Protein AF-A0A6G4ZMC0-F1 (afdb_monomer_lite)

Foldseek 3Di:
DVVVVVVVVVVVCVVVPPDPPPPPPCPVPVDDPPDDDPVPDPCPPDDDDDDPVVVVVD

Sequence (58 aa):
MFKRTKLILIATILLSGCSTTNNESNNETKSVPEEMEASKYVGQGFQPPAEKDAIEFS

Structure (mmCIF, N/CA/C/O backbone):
data_AF-A0A6G4ZMC0-F1
#
_entry.id   AF-A0A6G4ZMC0-F1
#
loop_
_atom_site.group_PDB
_atom_site.id
_atom_site.type_symbol
_atom_site.label_atom_id
_atom_site.label_alt_id
_atom_site.label_comp_id
_atom_site.label_asym_id
_atom_site.label_entity_id
_atom_site.label_seq_id
_atom_site.pdbx_PDB_ins_code
_atom_site.Cartn_x
_atom_site.Cartn_y
_atom_site.Cartn_z
_atom_site.occupancy
_atom_site.B_iso_or_equiv
_atom_site.auth_seq_id
_atom_site.auth_comp_id
_atom_site.auth_asym_id
_atom_site.auth_atom_id
_atom_site.pdbx_PDB_model_num
ATOM 1 N N . MET A 1 1 ? 12.301 5.817 63.172 1.00 58.09 1 MET A N 1
ATOM 2 C CA . MET A 1 1 ? 12.255 4.563 62.381 1.00 58.09 1 MET A CA 1
ATOM 3 C C . MET A 1 1 ? 11.169 4.545 61.293 1.00 58.09 1 MET A C 1
ATOM 5 O O . MET A 1 1 ? 11.422 4.009 60.228 1.00 58.09 1 MET A O 1
ATOM 9 N N . PHE A 1 2 ? 10.015 5.202 61.487 1.00 57.47 2 PHE A N 1
ATOM 10 C CA . PHE A 1 2 ? 8.877 5.203 60.543 1.00 57.47 2 PHE A CA 1
ATOM 11 C C . PHE A 1 2 ? 9.121 5.784 59.137 1.00 57.47 2 PHE A C 1
ATOM 13 O O . PHE A 1 2 ? 8.436 5.400 58.192 1.00 57.47 2 PHE A O 1
ATOM 20 N N . LYS A 1 3 ? 10.080 6.707 58.967 1.00 59.97 3 LYS A N 1
ATOM 21 C CA . LYS A 1 3 ? 10.350 7.333 57.658 1.00 59.97 3 LYS A CA 1
ATOM 22 C C . LYS A 1 3 ? 10.895 6.332 56.630 1.00 59.97 3 LYS A C 1
ATOM 24 O O . LYS A 1 3 ? 10.553 6.430 55.461 1.00 59.97 3 LYS A O 1
ATOM 29 N N . ARG A 1 4 ? 11.694 5.348 57.066 1.00 63.47 4 ARG A N 1
ATOM 30 C CA . ARG A 1 4 ? 12.289 4.339 56.171 1.00 63.47 4 ARG A CA 1
ATOM 31 C C . ARG A 1 4 ? 11.272 3.288 55.729 1.00 63.47 4 ARG A C 1
ATOM 33 O O . ARG A 1 4 ? 11.259 2.916 54.565 1.00 63.47 4 ARG A O 1
ATOM 40 N N . THR A 1 5 ? 10.362 2.892 56.617 1.00 70.81 5 THR A N 1
ATOM 41 C CA . THR A 1 5 ? 9.304 1.917 56.309 1.00 70.81 5 THR A CA 1
ATOM 42 C C . THR A 1 5 ? 8.337 2.425 55.235 1.00 70.81 5 THR A C 1
ATOM 44 O O . THR A 1 5 ? 7.951 1.662 54.356 1.00 70.81 5 THR A O 1
ATOM 47 N N . LYS A 1 6 ? 7.999 3.725 55.243 1.00 70.56 6 LYS A N 1
ATOM 48 C CA . LYS A 1 6 ? 7.155 4.336 54.198 1.00 70.56 6 LYS A CA 1
ATOM 49 C C . LYS A 1 6 ? 7.818 4.321 52.819 1.00 70.56 6 LYS A C 1
ATOM 51 O O . LYS A 1 6 ? 7.141 4.082 51.827 1.00 70.56 6 LYS A O 1
ATOM 56 N N . LEU A 1 7 ? 9.132 4.545 52.765 1.00 76.94 7 LEU A N 1
ATOM 57 C CA . LEU A 1 7 ? 9.892 4.508 51.512 1.00 76.94 7 LEU A CA 1
ATOM 58 C C . LEU A 1 7 ? 9.959 3.091 50.934 1.00 76.94 7 LEU A C 1
ATOM 60 O O . LEU A 1 7 ? 9.792 2.922 49.732 1.00 76.94 7 LEU A O 1
ATOM 64 N N . ILE A 1 8 ? 10.137 2.082 51.791 1.00 79.00 8 ILE A N 1
ATOM 65 C CA . ILE A 1 8 ? 10.159 0.672 51.377 1.00 79.00 8 ILE A CA 1
ATOM 66 C C . ILE A 1 8 ? 8.803 0.263 50.785 1.00 79.00 8 ILE A C 1
ATOM 68 O O . ILE A 1 8 ? 8.771 -0.356 49.731 1.00 79.00 8 ILE A O 1
ATOM 72 N N . LEU A 1 9 ? 7.687 0.671 51.399 1.00 78.06 9 LEU A N 1
ATOM 73 C CA . LEU A 1 9 ? 6.344 0.364 50.894 1.00 78.06 9 LEU A CA 1
ATOM 74 C C . LEU A 1 9 ? 6.097 0.948 49.491 1.00 78.06 9 LEU A C 1
ATOM 76 O O . LEU A 1 9 ? 5.605 0.249 48.611 1.00 78.06 9 LEU A O 1
ATOM 80 N N . ILE A 1 10 ? 6.462 2.216 49.278 1.00 77.94 10 ILE A N 1
ATOM 81 C CA . ILE A 1 10 ? 6.302 2.893 47.982 1.00 77.94 10 ILE A CA 1
ATOM 82 C C . ILE A 1 10 ? 7.186 2.226 46.921 1.00 77.94 10 ILE A C 1
ATOM 84 O O . ILE A 1 10 ? 6.723 1.981 45.810 1.00 77.94 10 ILE A O 1
ATOM 88 N N . ALA A 1 11 ? 8.428 1.876 47.271 1.00 77.25 11 ALA A N 1
ATOM 89 C CA . ALA A 1 11 ? 9.338 1.176 46.370 1.00 77.25 11 ALA A CA 1
ATOM 90 C C . ALA A 1 11 ? 8.794 -0.200 45.957 1.00 77.25 11 ALA A C 1
ATOM 92 O O . ALA A 1 11 ? 8.830 -0.529 44.776 1.00 77.25 11 ALA A O 1
ATOM 93 N N . THR A 1 12 ? 8.233 -0.975 46.891 1.00 75.94 12 THR A N 1
ATOM 94 C CA . THR A 1 12 ? 7.642 -2.286 46.585 1.00 75.94 12 THR A CA 1
ATOM 95 C C . THR A 1 12 ? 6.439 -2.169 45.650 1.00 75.94 12 THR A C 1
ATOM 97 O O . THR A 1 12 ? 6.342 -2.946 44.707 1.00 75.94 12 THR A O 1
ATOM 100 N N . ILE A 1 13 ? 5.560 -1.180 45.859 1.00 74.44 13 ILE A N 1
ATOM 101 C CA . ILE A 1 13 ? 4.384 -0.948 45.001 1.00 74.44 13 ILE A CA 1
ATOM 102 C C . ILE A 1 13 ? 4.810 -0.559 43.579 1.00 74.44 13 ILE A C 1
ATOM 104 O O . ILE A 1 13 ? 4.262 -1.091 42.615 1.00 74.44 13 ILE A O 1
ATOM 108 N N . LEU A 1 14 ? 5.812 0.319 43.448 1.00 71.81 14 LEU A N 1
ATOM 109 C CA . LEU A 1 14 ? 6.371 0.706 42.149 1.00 71.81 14 LEU A CA 1
ATOM 110 C C . LEU A 1 14 ? 7.037 -0.479 41.433 1.00 71.81 14 LEU A C 1
ATOM 112 O O . LEU A 1 14 ? 6.904 -0.605 40.220 1.00 71.81 14 LEU A O 1
ATOM 116 N N . LEU A 1 15 ? 7.710 -1.370 42.169 1.00 66.75 15 LEU A N 1
ATOM 117 C CA . LEU A 1 15 ? 8.366 -2.549 41.596 1.00 66.75 15 LEU A CA 1
ATOM 118 C C . LEU A 1 15 ? 7.366 -3.638 41.167 1.00 66.75 15 LEU A C 1
ATOM 120 O O . LEU A 1 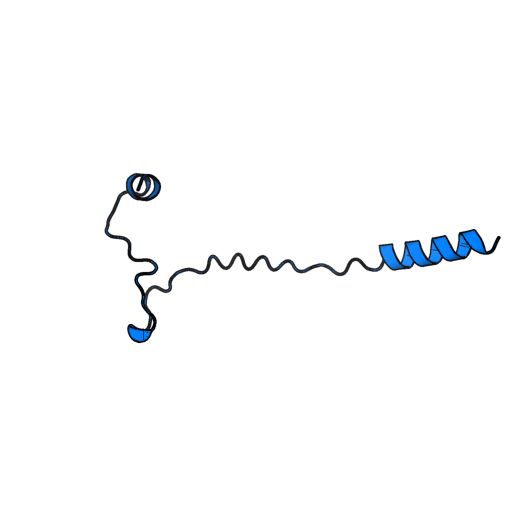15 ? 7.595 -4.319 40.174 1.00 66.75 15 LEU A O 1
ATOM 124 N N . SER A 1 16 ? 6.248 -3.793 41.888 1.00 67.12 16 SER A N 1
ATOM 125 C CA . SER A 1 16 ? 5.165 -4.726 41.530 1.00 67.12 16 SER A CA 1
ATOM 126 C C . SER A 1 16 ? 4.208 -4.193 40.457 1.00 67.12 16 SER A C 1
ATOM 128 O O . SER A 1 16 ? 3.346 -4.928 39.984 1.00 67.12 16 SER A O 1
ATOM 130 N N . GLY A 1 17 ? 4.331 -2.913 40.097 1.00 64.19 17 GLY A N 1
ATOM 131 C CA . GLY A 1 17 ? 3.416 -2.189 39.220 1.00 64.19 17 GLY A CA 1
ATOM 132 C C . GLY A 1 17 ? 4.039 -1.774 37.892 1.00 64.19 17 GLY A C 1
ATOM 133 O O . GLY A 1 17 ? 3.876 -0.629 37.489 1.00 64.19 17 GLY A O 1
ATOM 134 N N . CYS A 1 18 ? 4.736 -2.674 3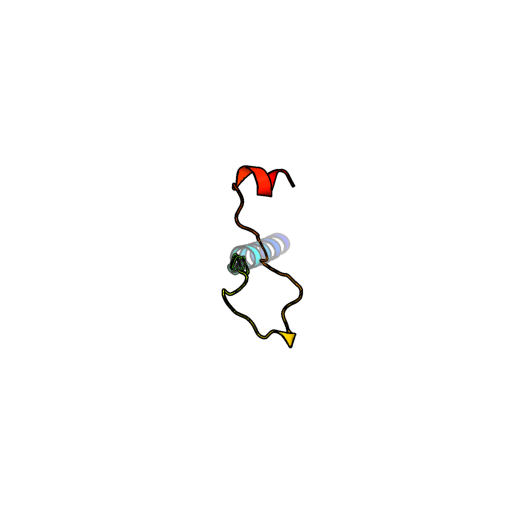7.200 1.00 67.12 18 CYS A N 1
ATOM 135 C CA . CYS A 1 18 ? 4.989 -2.518 35.769 1.00 67.12 18 CYS A CA 1
ATOM 136 C C . CYS A 1 18 ? 4.036 -3.471 35.047 1.00 67.12 18 CYS A C 1
ATOM 138 O O . CYS A 1 18 ? 4.354 -4.636 34.815 1.00 67.12 18 CYS A O 1
ATOM 140 N N . SER A 1 19 ? 2.808 -3.007 34.796 1.00 62.03 19 SER A N 1
ATOM 141 C CA . SER A 1 19 ? 1.928 -3.711 33.865 1.00 62.03 19 SER A CA 1
ATOM 142 C C . SER A 1 19 ? 2.663 -3.778 32.532 1.00 62.03 19 SER A C 1
ATOM 144 O O . SER A 1 19 ? 3.290 -2.792 32.140 1.00 62.03 19 SER A O 1
ATOM 146 N N . THR A 1 20 ? 2.638 -4.938 31.876 1.00 58.25 20 THR A N 1
ATOM 147 C CA . THR A 1 20 ? 3.159 -5.051 30.519 1.00 58.25 20 THR A CA 1
ATOM 148 C C . THR A 1 20 ? 2.423 -3.988 29.713 1.00 58.25 20 THR A C 1
ATOM 150 O O . THR A 1 20 ? 1.208 -4.050 29.549 1.00 58.25 20 THR A O 1
ATOM 153 N N . THR A 1 21 ? 3.118 -2.937 29.288 1.00 59.16 21 THR A N 1
ATOM 154 C CA . THR A 1 21 ? 2.581 -2.124 28.213 1.00 59.16 21 THR A CA 1
ATOM 155 C C . THR A 1 21 ? 2.689 -3.058 27.027 1.00 59.16 21 THR A C 1
ATOM 157 O O . THR A 1 21 ? 3.777 -3.289 26.496 1.00 59.16 21 THR A O 1
ATOM 160 N N . ASN A 1 22 ? 1.581 -3.706 26.675 1.00 59.59 22 ASN A N 1
ATOM 161 C CA . ASN A 1 22 ? 1.385 -4.217 25.335 1.00 59.59 22 ASN A CA 1
ATOM 162 C C . ASN A 1 22 ? 1.432 -2.965 24.465 1.00 59.59 22 ASN A C 1
ATOM 164 O O . ASN A 1 22 ? 0.419 -2.362 24.121 1.00 59.59 22 ASN A O 1
ATOM 168 N N . ASN A 1 23 ? 2.654 -2.555 24.137 1.00 58.22 23 ASN A N 1
ATOM 169 C CA . ASN A 1 23 ? 2.932 -1.896 22.892 1.00 58.22 23 ASN A CA 1
ATOM 170 C C . ASN A 1 23 ? 2.626 -3.000 21.885 1.00 58.22 23 ASN A C 1
ATOM 172 O O . ASN A 1 23 ? 3.514 -3.680 21.376 1.00 58.22 23 ASN A O 1
ATOM 176 N N . GLU A 1 24 ? 1.341 -3.216 21.623 1.00 54.16 24 GLU A N 1
ATOM 177 C CA . GLU A 1 24 ? 0.929 -3.536 20.282 1.00 54.16 24 GLU A CA 1
ATOM 178 C C . GLU A 1 24 ? 1.409 -2.313 19.502 1.00 54.16 24 GLU A C 1
ATOM 180 O O . GLU A 1 24 ? 0.726 -1.305 19.330 1.00 54.16 24 GLU A O 1
ATOM 185 N N . SER A 1 25 ? 2.698 -2.324 19.141 1.00 51.06 25 SER A N 1
ATOM 186 C CA . SER A 1 25 ? 3.087 -1.690 17.914 1.00 51.06 25 SER A CA 1
ATOM 187 C C . SER A 1 25 ? 2.168 -2.393 16.943 1.00 51.06 25 SER A C 1
ATOM 189 O O . SER A 1 25 ? 2.401 -3.561 16.636 1.00 51.06 25 SER A O 1
ATOM 191 N N . ASN A 1 26 ? 1.075 -1.732 16.576 1.00 53.34 26 ASN A N 1
ATOM 192 C CA . ASN A 1 26 ? 0.300 -2.070 15.405 1.00 53.34 26 ASN A CA 1
ATOM 193 C C . ASN A 1 26 ? 1.274 -1.866 14.239 1.00 53.34 26 ASN A C 1
ATOM 195 O O . ASN A 1 26 ? 1.267 -0.863 13.539 1.00 53.34 26 ASN A O 1
ATOM 199 N N . ASN A 1 27 ? 2.212 -2.800 14.135 1.00 50.16 27 ASN A N 1
ATOM 200 C CA . ASN A 1 27 ? 3.049 -3.102 13.005 1.00 50.16 27 ASN A CA 1
ATOM 201 C C . ASN A 1 27 ? 2.245 -3.963 12.029 1.00 50.16 27 ASN A C 1
ATOM 203 O O . ASN A 1 27 ? 2.832 -4.561 11.127 1.00 50.16 27 ASN A O 1
ATOM 207 N N . GLU A 1 28 ? 0.910 -3.977 12.166 1.00 51.09 28 GLU A N 1
ATOM 208 C CA . GLU A 1 28 ? 0.025 -3.855 11.022 1.00 51.09 28 GLU A CA 1
ATOM 209 C C . GLU A 1 28 ? 0.562 -2.705 10.167 1.00 51.09 28 GLU A C 1
ATOM 211 O O . GLU A 1 28 ? 0.142 -1.552 10.248 1.00 51.09 28 GLU A O 1
ATOM 216 N N . THR A 1 29 ? 1.575 -3.033 9.367 1.00 55.94 29 THR A N 1
ATOM 217 C CA . THR A 1 29 ? 1.907 -2.332 8.147 1.00 55.94 29 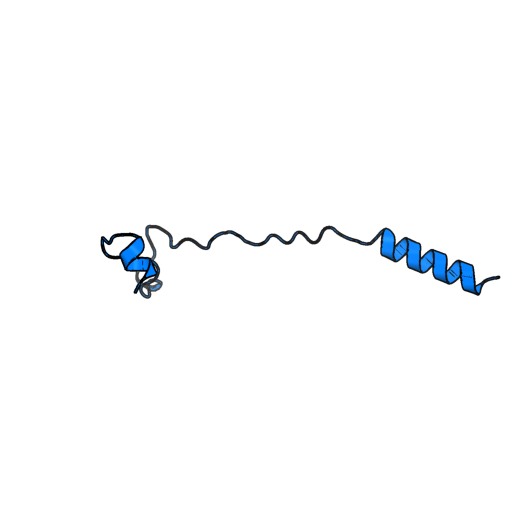THR A CA 1
ATOM 218 C C . THR A 1 29 ? 0.565 -2.250 7.467 1.00 55.94 29 THR A C 1
ATOM 220 O O . THR A 1 29 ? 0.033 -3.281 7.061 1.00 55.94 29 THR A O 1
ATOM 223 N N . LYS A 1 30 ? -0.054 -1.071 7.530 1.00 65.00 30 LYS A N 1
ATOM 224 C CA . LYS A 1 30 ? -1.425 -0.861 7.098 1.00 65.00 30 LYS A CA 1
ATOM 225 C C . LYS A 1 30 ? -1.384 -0.982 5.583 1.00 65.00 30 LYS A C 1
ATOM 227 O O . LYS A 1 30 ? -1.176 0.003 4.881 1.00 65.00 30 LYS A O 1
ATOM 232 N N . SER A 1 31 ? -1.400 -2.223 5.108 1.00 83.38 31 SER A N 1
ATOM 233 C CA . SER A 1 31 ? -1.253 -2.548 3.708 1.00 83.38 31 SER A CA 1
ATOM 234 C C . SER A 1 31 ? -2.458 -1.967 3.001 1.00 83.38 31 SER A C 1
ATOM 236 O O . SER A 1 31 ? -3.583 -1.976 3.512 1.00 83.38 31 SER A O 1
ATOM 238 N N . VAL A 1 32 ? -2.209 -1.391 1.833 1.00 89.38 32 VAL A N 1
ATOM 239 C CA . VAL A 1 32 ? -3.311 -1.042 0.953 1.00 89.38 32 VAL A CA 1
ATOM 240 C C . VAL A 1 32 ? -3.920 -2.377 0.512 1.00 89.38 32 VAL A C 1
ATOM 242 O O . VAL A 1 32 ? -3.171 -3.230 0.029 1.00 89.38 32 VAL A O 1
ATOM 245 N N . PRO A 1 33 ? -5.223 -2.617 0.749 1.00 91.88 33 PRO A N 1
ATOM 246 C CA . PRO A 1 33 ? -5.865 -3.837 0.281 1.00 91.88 33 PRO A CA 1
ATOM 247 C C . PRO A 1 33 ? -5.796 -3.896 -1.249 1.00 91.88 33 PRO A C 1
ATOM 249 O O . PRO A 1 33 ? -5.766 -2.855 -1.903 1.00 91.88 33 PRO A O 1
ATOM 252 N N . GLU A 1 34 ? -5.781 -5.107 -1.808 1.00 91.50 34 GLU A N 1
ATOM 253 C CA . GLU A 1 34 ? -5.719 -5.318 -3.263 1.00 91.50 34 GLU A CA 1
ATOM 254 C C . GLU A 1 34 ? -6.866 -4.604 -3.992 1.00 91.50 34 GLU A C 1
ATOM 256 O O . GLU A 1 34 ? -6.661 -3.985 -5.033 1.00 91.50 34 GLU A O 1
ATOM 261 N N . GLU A 1 35 ? -8.053 -4.609 -3.386 1.00 93.94 35 GLU A N 1
ATOM 262 C CA . GLU A 1 35 ? -9.221 -3.887 -3.871 1.00 93.94 35 GLU A CA 1
ATOM 263 C C . GLU A 1 35 ? -9.832 -3.032 -2.759 1.00 93.94 35 GLU A C 1
ATOM 265 O O . GLU A 1 35 ? -9.808 -3.378 -1.573 1.00 93.94 35 GLU A O 1
ATOM 270 N N . MET A 1 36 ? -10.425 -1.903 -3.146 1.00 94.50 36 MET A N 1
ATOM 271 C CA . MET A 1 36 ? -11.241 -1.098 -2.248 1.00 94.50 36 MET A CA 1
ATOM 272 C C . MET A 1 36 ? -12.375 -0.400 -2.991 1.00 94.50 36 MET A C 1
ATOM 274 O O . MET A 1 36 ? -12.308 -0.169 -4.195 1.00 94.50 36 MET A O 1
ATOM 278 N N . GLU A 1 37 ? -13.391 0.011 -2.236 1.00 96.38 37 GLU A N 1
ATOM 279 C CA . GLU A 1 37 ? -14.475 0.860 -2.732 1.00 96.38 37 GLU A CA 1
ATOM 280 C C . GLU A 1 37 ? -13.933 2.104 -3.446 1.00 96.38 37 GLU A C 1
ATOM 282 O O . GLU A 1 37 ? -13.204 2.896 -2.846 1.00 96.38 37 GLU A O 1
ATOM 287 N N . ALA A 1 38 ? -14.357 2.334 -4.692 1.00 96.06 38 ALA A N 1
ATOM 288 C CA . ALA A 1 38 ? -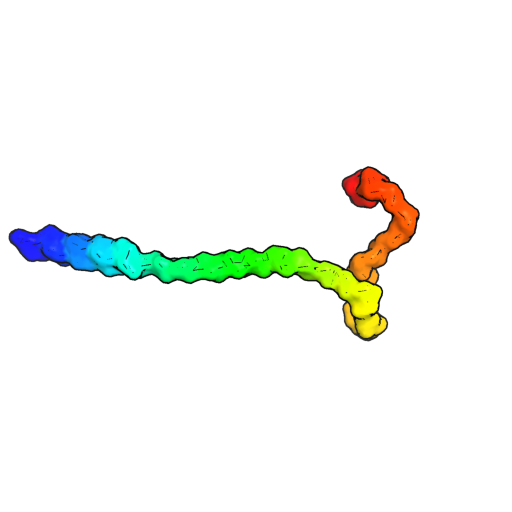13.911 3.483 -5.484 1.00 96.06 38 ALA A CA 1
ATOM 289 C C . ALA A 1 38 ? -14.191 4.826 -4.783 1.00 96.06 38 ALA A C 1
ATOM 291 O O . ALA A 1 38 ? -13.397 5.755 -4.875 1.00 96.06 38 ALA A O 1
ATOM 292 N N . SER A 1 39 ? -15.279 4.909 -4.008 1.00 97.44 39 SER A N 1
ATOM 293 C CA . SER A 1 39 ? -15.619 6.089 -3.195 1.00 97.44 39 SER A CA 1
ATOM 294 C C . SER A 1 39 ? -14.608 6.398 -2.080 1.00 97.44 39 SER A C 1
ATOM 296 O O . SER A 1 39 ? -14.577 7.516 -1.573 1.00 97.44 39 SER A O 1
ATOM 298 N N . LYS A 1 40 ? -13.792 5.415 -1.686 1.00 95.81 40 LYS A N 1
ATOM 299 C CA . LYS A 1 40 ? -12.764 5.512 -0.640 1.00 95.81 40 LYS A CA 1
ATOM 300 C C . LYS A 1 40 ? -11.339 5.522 -1.212 1.00 95.81 40 LYS A C 1
ATOM 302 O O . LYS A 1 40 ? -10.384 5.690 -0.450 1.00 95.81 40 LYS A O 1
ATOM 307 N N . TYR A 1 41 ? -11.188 5.328 -2.522 1.00 95.69 41 TYR A N 1
ATOM 308 C CA . TYR A 1 41 ? -9.900 5.327 -3.200 1.00 95.69 41 TYR A CA 1
ATOM 309 C C . TYR A 1 41 ? -9.485 6.749 -3.580 1.00 95.69 41 TYR A C 1
ATOM 311 O O . TYR A 1 41 ? -10.196 7.455 -4.290 1.00 95.69 41 TYR A O 1
ATOM 319 N N . VAL A 1 42 ? -8.313 7.164 -3.109 1.00 95.94 42 VAL A N 1
ATOM 320 C CA . VAL A 1 42 ? -7.705 8.481 -3.353 1.00 95.94 42 VAL A CA 1
ATOM 321 C C . VAL A 1 42 ? -6.315 8.368 -3.994 1.00 95.94 42 VAL A C 1
ATOM 323 O O . VAL A 1 42 ? -5.577 9.348 -4.030 1.00 95.94 42 VAL A O 1
ATOM 326 N N . GLY A 1 43 ? -5.949 7.183 -4.498 1.00 94.19 43 GLY A N 1
ATOM 327 C CA . GLY A 1 43 ? -4.655 6.919 -5.144 1.00 94.19 43 GLY A CA 1
ATOM 328 C C . GLY A 1 43 ? -3.640 6.159 -4.283 1.00 94.19 43 GLY A C 1
ATOM 329 O O . GLY A 1 43 ? -2.500 5.972 -4.701 1.00 94.19 43 GLY A O 1
ATOM 330 N N . GLN A 1 44 ? -4.020 5.704 -3.087 1.00 95.00 44 GLN A N 1
ATOM 331 C CA . GLN A 1 44 ? -3.148 4.898 -2.232 1.00 95.00 44 GLN A CA 1
ATOM 332 C C . GLN A 1 44 ? -2.730 3.591 -2.923 1.00 95.00 44 GLN A C 1
ATOM 334 O O . GLN A 1 44 ? -3.542 2.937 -3.570 1.00 95.00 44 GLN A O 1
ATOM 339 N N . GLY A 1 45 ? -1.461 3.201 -2.781 1.00 92.56 45 GLY A N 1
ATOM 340 C CA . GLY A 1 45 ? -0.943 1.945 -3.338 1.00 92.56 45 GLY A CA 1
ATOM 341 C C . GLY A 1 45 ? -0.859 1.895 -4.868 1.00 92.56 45 GLY A C 1
ATOM 342 O O . GLY A 1 45 ? -0.506 0.851 -5.409 1.00 92.56 45 GLY A O 1
ATOM 343 N N . PHE A 1 46 ? -1.156 2.993 -5.578 1.00 94.44 46 PHE A N 1
ATOM 344 C CA . PHE A 1 46 ? -0.943 3.067 -7.021 1.00 94.44 46 PHE A CA 1
ATOM 345 C C . PHE A 1 46 ? 0.554 3.042 -7.329 1.00 94.44 46 PHE A C 1
ATOM 347 O O . PHE A 1 46 ? 1.274 3.990 -7.021 1.00 94.44 46 PHE A O 1
ATOM 354 N N . GLN A 1 47 ? 1.010 1.966 -7.961 1.00 94.75 47 GLN A N 1
ATOM 355 C CA . GLN A 1 47 ? 2.393 1.816 -8.386 1.00 94.75 47 GLN A CA 1
ATOM 356 C C . GLN A 1 47 ? 2.417 1.188 -9.784 1.0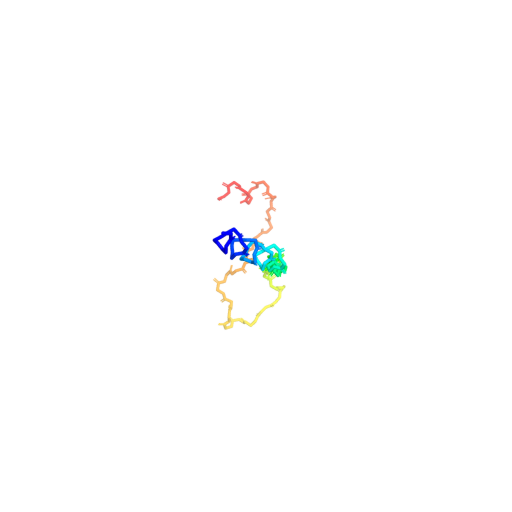0 94.75 47 GLN A C 1
ATOM 358 O O . GLN A 1 47 ? 2.079 0.011 -9.932 1.00 94.75 47 GLN A O 1
ATOM 363 N N . PRO A 1 48 ? 2.788 1.948 -10.829 1.00 94.25 48 PRO A N 1
ATOM 364 C CA . PRO A 1 48 ? 3.042 1.377 -12.145 1.00 94.25 48 PRO A CA 1
ATOM 365 C C . PRO A 1 48 ? 4.134 0.295 -12.074 1.00 94.25 48 PRO A C 1
ATOM 367 O O . PRO A 1 48 ? 4.975 0.341 -11.173 1.00 94.25 48 PRO A O 1
ATOM 370 N N . PRO A 1 49 ? 4.175 -0.659 -13.021 1.00 96.00 49 PRO A N 1
ATOM 371 C CA . PRO A 1 49 ? 5.277 -1.611 -13.106 1.00 96.00 49 PRO A CA 1
ATOM 372 C C . PRO A 1 49 ? 6.619 -0.873 -13.191 1.00 96.00 49 PRO A C 1
ATOM 374 O O . PRO A 1 49 ? 6.870 -0.142 -14.149 1.00 96.00 49 PRO A O 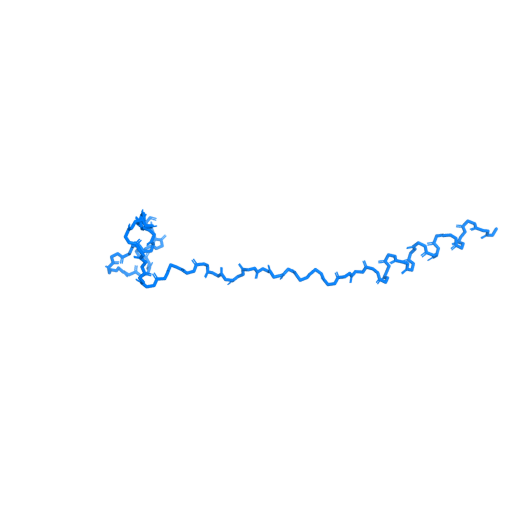1
ATOM 377 N N . ALA A 1 50 ? 7.460 -1.049 -12.174 1.00 94.31 50 ALA A N 1
ATOM 378 C CA . ALA A 1 50 ? 8.741 -0.369 -12.043 1.00 94.31 50 ALA A CA 1
ATOM 379 C C . ALA A 1 50 ? 9.730 -1.231 -11.252 1.00 94.31 50 ALA A C 1
ATOM 381 O O . ALA A 1 50 ? 9.341 -2.079 -10.442 1.00 94.31 50 ALA A O 1
ATOM 382 N N . GLU A 1 51 ? 11.019 -1.007 -11.495 1.00 95.56 51 GLU A N 1
ATOM 383 C CA . GLU A 1 51 ? 12.086 -1.578 -10.679 1.00 95.56 51 GLU A CA 1
ATOM 384 C C . GLU A 1 51 ? 12.028 -0.988 -9.264 1.00 95.56 51 GLU A C 1
ATOM 386 O O . GLU A 1 51 ? 11.713 0.190 -9.089 1.00 95.56 51 GLU A O 1
ATOM 391 N N . LYS A 1 52 ? 12.339 -1.800 -8.245 1.00 93.69 52 LYS A N 1
ATOM 392 C CA . LYS A 1 52 ? 12.313 -1.356 -6.838 1.00 93.69 52 LYS A CA 1
ATOM 393 C C . LYS A 1 52 ? 13.213 -0.143 -6.613 1.00 93.69 52 LYS A C 1
ATOM 395 O O . LYS A 1 52 ? 12.796 0.812 -5.969 1.00 93.69 52 LYS A O 1
ATOM 400 N N . ASP A 1 53 ? 14.388 -0.162 -7.229 1.00 94.25 53 ASP A N 1
ATOM 401 C CA . ASP A 1 53 ? 15.384 0.901 -7.120 1.00 94.25 53 ASP A CA 1
ATOM 402 C C . ASP A 1 53 ? 14.877 2.216 -7.734 1.00 94.25 53 ASP A C 1
ATOM 404 O O . ASP A 1 53 ? 15.145 3.296 -7.215 1.00 94.25 53 ASP A O 1
ATOM 408 N N . ALA A 1 54 ? 14.082 2.139 -8.807 1.00 93.50 54 ALA A N 1
ATOM 409 C CA . ALA A 1 54 ? 13.478 3.314 -9.430 1.00 93.50 54 ALA A CA 1
ATOM 410 C C . ALA A 1 54 ? 12.375 3.943 -8.558 1.00 93.50 54 ALA A C 1
ATOM 412 O O . ALA A 1 54 ? 12.178 5.153 -8.612 1.00 93.50 54 ALA A O 1
ATOM 413 N N . ILE A 1 55 ? 11.676 3.135 -7.752 1.00 92.12 55 ILE A N 1
ATOM 414 C CA . ILE A 1 55 ? 10.654 3.603 -6.802 1.00 92.12 55 ILE A CA 1
ATOM 415 C C . ILE A 1 55 ? 11.305 4.245 -5.574 1.00 92.12 55 ILE A C 1
ATOM 417 O O . ILE A 1 55 ? 10.822 5.256 -5.081 1.00 92.12 55 ILE A O 1
ATOM 421 N N . GLU A 1 56 ? 12.405 3.678 -5.074 1.00 93.31 56 GLU A N 1
ATOM 422 C CA . GLU A 1 56 ? 13.139 4.262 -3.943 1.00 93.31 56 GLU A CA 1
ATOM 423 C C . GLU A 1 56 ? 13.827 5.588 -4.315 1.00 93.31 56 GLU A C 1
ATOM 425 O O . GLU A 1 56 ? 14.005 6.452 -3.460 1.00 93.31 56 GLU A O 1
ATOM 430 N N . PHE A 1 57 ? 14.187 5.768 -5.590 1.00 92.12 57 PHE A N 1
ATOM 431 C CA . PHE A 1 57 ? 14.832 6.984 -6.090 1.00 92.12 57 PHE A CA 1
ATOM 432 C C . PHE A 1 57 ? 13.871 8.161 -6.355 1.00 92.12 57 PHE A C 1
ATOM 434 O O . PHE A 1 57 ? 14.329 9.304 -6.418 1.00 92.12 57 PHE A O 1
ATOM 441 N N . SER A 1 58 ? 12.577 7.894 -6.572 1.00 80.81 58 SER A N 1
ATOM 442 C CA . SER A 1 58 ? 11.590 8.889 -7.033 1.00 80.81 58 SER A CA 1
ATOM 443 C C . SER A 1 58 ? 11.128 9.891 -5.979 1.00 80.81 58 SER A C 1
ATOM 445 O O . SER A 1 58 ? 11.017 9.497 -4.798 1.00 80.81 58 SER A O 1
#

Secondary structure (DSSP, 8-state):
-HHHHHHHHHHHHHHH--------------PPPSS--GGG-SSTT---S--HHHHHH-

Radius of gyration: 26.03 Å; chains: 1; bounding box: 31×14×76 Å

Organism: Staphylococcus aureus (NCBI:txid1280)

pLDDT: mean 78.41, std 15.96, range [50.16, 97.44]